Protein AF-A6JDH1-F1 (afdb_monomer_lite)

Structure (mmCIF, N/CA/C/O backbone):
data_AF-A6JDH1-F1
#
_entry.id   AF-A6JDH1-F1
#
loop_
_atom_site.group_PDB
_atom_site.id
_atom_site.type_symbol
_atom_site.label_atom_id
_atom_site.label_alt_id
_atom_site.label_comp_id
_atom_site.label_asym_id
_atom_site.label_entity_id
_atom_site.label_seq_id
_atom_site.pdbx_PDB_ins_code
_atom_site.Cartn_x
_atom_site.Cartn_y
_atom_site.Cartn_z
_atom_site.occupancy
_atom_site.B_iso_or_equiv
_atom_site.auth_seq_id
_atom_site.auth_comp_id
_atom_site.auth_asym_id
_atom_site.auth_atom_id
_atom_site.pdbx_PDB_model_num
ATOM 1 N N . MET A 1 1 ? -2.368 16.681 1.875 1.00 70.62 1 MET A N 1
ATOM 2 C CA . MET A 1 1 ? -1.410 15.557 1.966 1.00 70.62 1 MET A CA 1
ATOM 3 C C . MET A 1 1 ? -1.008 15.035 0.598 1.00 70.62 1 MET A C 1
ATOM 5 O O . MET A 1 1 ? 0.155 15.191 0.269 1.00 70.62 1 MET A O 1
ATOM 9 N N . ILE A 1 2 ? -1.927 14.543 -0.243 1.00 81.00 2 ILE A N 1
ATOM 10 C CA . ILE A 1 2 ? -1.585 14.059 -1.602 1.00 81.00 2 ILE A CA 1
ATOM 11 C C . ILE A 1 2 ? -0.862 15.125 -2.448 1.00 81.00 2 ILE A C 1
ATOM 13 O O . ILE A 1 2 ? 0.152 14.837 -3.066 1.00 81.00 2 ILE A O 1
ATOM 17 N N . PHE A 1 3 ? -1.309 16.383 -2.405 1.00 79.69 3 PHE A N 1
ATOM 18 C CA . PHE A 1 3 ? -0.643 17.476 -3.132 1.00 79.69 3 PHE A CA 1
ATOM 19 C C . PHE A 1 3 ? 0.746 17.861 -2.590 1.00 79.69 3 PHE A C 1
ATOM 21 O O . PHE A 1 3 ? 1.489 18.536 -3.288 1.00 79.69 3 PHE A O 1
ATOM 28 N N . LEU A 1 4 ? 1.087 17.466 -1.357 1.00 76.81 4 LEU A N 1
ATOM 29 C CA . LEU A 1 4 ? 2.353 17.825 -0.702 1.00 76.81 4 LEU A CA 1
ATOM 30 C C . LEU A 1 4 ? 3.380 16.684 -0.756 1.00 76.81 4 LEU A C 1
ATOM 32 O O . LEU A 1 4 ? 4.558 16.936 -0.961 1.00 76.81 4 LEU A O 1
ATOM 36 N N . GLN A 1 5 ? 2.931 15.442 -0.555 1.00 76.25 5 GLN A N 1
ATOM 37 C CA . GLN A 1 5 ? 3.774 14.241 -0.457 1.00 76.25 5 GLN A CA 1
ATOM 38 C C . GLN A 1 5 ? 3.617 13.291 -1.660 1.00 76.25 5 GLN A C 1
ATOM 40 O O . GLN A 1 5 ? 4.245 12.240 -1.693 1.00 76.25 5 GLN A O 1
ATOM 45 N N . GLY A 1 6 ? 2.782 13.633 -2.645 1.00 85.38 6 GLY A N 1
ATOM 46 C CA . GLY A 1 6 ? 2.552 12.816 -3.836 1.00 85.38 6 GLY A CA 1
ATOM 47 C C . GLY A 1 6 ? 1.574 11.654 -3.628 1.00 85.38 6 GLY A C 1
ATOM 48 O O . GLY A 1 6 ? 0.842 11.572 -2.636 1.00 85.38 6 GLY A O 1
ATOM 49 N N . SER A 1 7 ? 1.538 10.748 -4.608 1.00 87.75 7 SER A N 1
ATOM 50 C CA . SER A 1 7 ? 0.637 9.585 -4.644 1.00 87.75 7 SER A CA 1
ATOM 51 C C . SER A 1 7 ? 0.982 8.507 -3.613 1.00 87.75 7 SER A C 1
ATOM 53 O O . SER A 1 7 ? 0.115 7.709 -3.263 1.00 87.75 7 SER A O 1
ATOM 55 N N . GLU A 1 8 ? 2.196 8.512 -3.056 1.00 87.62 8 GLU A N 1
ATOM 56 C CA . GLU A 1 8 ? 2.633 7.569 -2.016 1.00 87.62 8 GLU A CA 1
ATOM 57 C C . GLU A 1 8 ? 1.745 7.602 -0.766 1.00 87.62 8 GLU A C 1
ATOM 59 O O . GLU A 1 8 ? 1.592 6.600 -0.065 1.00 87.62 8 GLU A O 1
ATOM 64 N N . VAL A 1 9 ? 1.093 8.740 -0.509 1.00 90.56 9 VAL A N 1
ATOM 65 C CA . VAL A 1 9 ? 0.133 8.906 0.590 1.00 90.56 9 VAL A CA 1
ATOM 66 C C . VAL A 1 9 ? -1.006 7.887 0.505 1.00 90.56 9 VAL A C 1
ATOM 68 O O . VAL A 1 9 ? -1.513 7.473 1.543 1.00 90.56 9 VAL A O 1
ATOM 71 N N . ILE A 1 10 ? -1.382 7.431 -0.694 1.00 91.69 10 ILE A N 1
ATOM 72 C CA . ILE A 1 10 ? -2.413 6.398 -0.878 1.00 91.69 10 ILE A CA 1
ATOM 73 C C . ILE A 1 10 ? -1.990 5.101 -0.180 1.00 91.69 10 ILE A C 1
ATOM 75 O O . ILE A 1 10 ? -2.763 4.544 0.602 1.00 91.69 10 ILE A O 1
ATOM 79 N N . PHE A 1 11 ? -0.748 4.657 -0.394 1.00 93.31 11 PHE A N 1
ATOM 80 C CA . PHE A 1 11 ? -0.203 3.478 0.279 1.00 93.31 11 PHE A CA 1
ATOM 81 C C . PHE A 1 11 ? -0.120 3.690 1.784 1.00 93.31 11 PHE A C 1
ATOM 83 O O . PHE A 1 11 ? -0.471 2.795 2.552 1.00 93.31 11 PHE A O 1
ATOM 90 N N . LYS A 1 12 ? 0.275 4.891 2.220 1.00 93.06 12 LYS A N 1
ATOM 91 C CA . LYS A 1 12 ? 0.346 5.204 3.648 1.00 93.06 12 LYS A CA 1
ATOM 92 C C . LYS A 1 12 ? -1.024 5.105 4.324 1.00 93.06 12 LYS A C 1
ATOM 94 O O . LYS A 1 12 ? -1.164 4.467 5.365 1.00 93.06 12 LYS A O 1
ATOM 99 N N . VAL A 1 13 ? -2.050 5.701 3.721 1.00 92.44 13 VAL A N 1
ATOM 100 C CA . VAL A 1 13 ? -3.423 5.642 4.238 1.00 92.44 13 VAL A CA 1
ATOM 101 C C . VAL A 1 13 ? -3.921 4.199 4.254 1.00 92.44 13 VAL A C 1
ATOM 103 O O . VAL A 1 13 ? -4.418 3.748 5.284 1.00 92.44 13 VAL A O 1
ATOM 106 N N . ALA A 1 14 ? -3.727 3.448 3.167 1.00 92.19 14 ALA A N 1
ATOM 107 C CA . ALA A 1 14 ? -4.134 2.047 3.096 1.00 92.19 14 ALA A CA 1
ATOM 108 C C . ALA A 1 14 ? -3.475 1.196 4.197 1.00 92.19 14 ALA A C 1
ATOM 110 O O . ALA A 1 14 ? -4.167 0.470 4.912 1.00 92.19 14 ALA A O 1
ATOM 111 N N . LEU A 1 15 ? -2.158 1.330 4.389 1.00 93.00 15 LEU A N 1
ATOM 112 C CA . LEU A 1 15 ? -1.415 0.606 5.424 1.00 93.00 15 LEU A CA 1
ATOM 113 C C . LEU A 1 15 ? -1.850 0.998 6.839 1.00 93.00 15 LEU A C 1
ATOM 115 O O . LEU A 1 15 ? -2.018 0.118 7.682 1.00 93.00 15 LEU A O 1
ATOM 119 N N . SER A 1 16 ? -2.067 2.288 7.111 1.00 93.12 16 SER A N 1
ATOM 120 C CA . SER A 1 16 ? -2.532 2.743 8.427 1.00 93.12 16 SER A CA 1
ATOM 121 C C . SER A 1 16 ? -3.941 2.226 8.738 1.00 93.12 16 SER A C 1
ATOM 123 O O . SER A 1 16 ? -4.181 1.729 9.843 1.00 93.12 16 SER A O 1
ATOM 125 N N . LEU A 1 17 ? -4.859 2.269 7.766 1.00 92.44 17 LEU A N 1
ATOM 126 C CA . LEU A 1 17 ? -6.229 1.778 7.933 1.00 92.44 17 LEU A CA 1
ATOM 127 C C . LEU A 1 17 ? -6.270 0.266 8.172 1.00 92.44 17 LEU A C 1
ATOM 129 O O . LEU A 1 17 ? -6.870 -0.182 9.153 1.00 92.44 17 LEU A O 1
ATOM 133 N N . LEU A 1 18 ? -5.592 -0.509 7.320 1.00 92.06 18 LEU A N 1
ATOM 134 C CA . LEU A 1 18 ? -5.505 -1.965 7.454 1.00 92.06 18 LEU A CA 1
ATOM 135 C C . LEU A 1 18 ? -4.767 -2.367 8.734 1.00 92.06 18 LEU A C 1
ATOM 137 O O . LEU A 1 18 ? -5.196 -3.283 9.429 1.00 92.06 18 LEU A O 1
ATOM 141 N N . GLY A 1 19 ? -3.692 -1.659 9.089 1.00 90.75 19 GLY A N 1
ATOM 142 C CA . GLY A 1 19 ? -2.940 -1.893 10.320 1.00 90.75 19 GLY A CA 1
ATOM 143 C C . GLY A 1 19 ? -3.771 -1.633 11.575 1.00 90.75 19 GLY A C 1
ATOM 144 O O . GLY A 1 19 ? -3.746 -2.440 12.503 1.00 90.75 19 GLY A O 1
ATOM 145 N N . SER A 1 20 ? -4.560 -0.556 11.581 1.00 89.44 20 SER A N 1
ATOM 146 C CA . SER A 1 20 ? -5.433 -0.200 12.709 1.00 89.44 20 SER A CA 1
ATOM 147 C C . SER A 1 20 ? -6.563 -1.210 12.917 1.00 89.44 20 SER A C 1
ATOM 149 O O . SER A 1 20 ? -6.934 -1.484 14.056 1.00 89.44 20 SER A O 1
ATOM 151 N N . HIS A 1 21 ? -7.075 -1.802 11.833 1.00 89.81 21 HIS A N 1
ATOM 152 C CA . HIS A 1 21 ? -8.174 -2.773 11.872 1.00 89.81 21 HIS A CA 1
ATOM 153 C C . HIS A 1 21 ? -7.705 -4.230 11.798 1.00 89.81 21 HIS A C 1
ATOM 155 O O . HIS A 1 21 ? -8.535 -5.137 11.802 1.00 89.81 21 HIS A O 1
ATOM 161 N N . LYS A 1 22 ? -6.391 -4.482 11.784 1.00 90.62 22 LYS A N 1
ATOM 162 C CA . LYS A 1 22 ? -5.803 -5.825 11.680 1.00 90.62 22 LYS A CA 1
ATOM 163 C C . LYS A 1 22 ? -6.414 -6.841 12.659 1.00 90.62 22 LYS A C 1
ATOM 165 O O . LYS A 1 22 ? -6.729 -7.939 12.208 1.00 90.62 22 LYS A O 1
ATOM 170 N N . PRO A 1 23 ? -6.635 -6.525 13.953 1.00 89.00 23 PRO A N 1
ATOM 171 C CA . PRO A 1 23 ? -7.225 -7.488 14.883 1.00 89.00 23 PRO A CA 1
ATOM 172 C C . PRO A 1 23 ? -8.667 -7.865 14.538 1.00 89.00 23 PRO A C 1
ATOM 174 O O . PRO A 1 23 ? -9.071 -8.982 14.824 1.00 89.00 23 PRO A O 1
ATOM 177 N N . LEU A 1 24 ? -9.432 -6.946 13.941 1.00 88.69 24 LEU A N 1
ATOM 178 C CA . LEU A 1 24 ? -10.815 -7.182 13.525 1.00 88.69 24 LEU A CA 1
ATOM 179 C C . LEU A 1 24 ? -10.853 -7.981 12.221 1.00 88.69 24 LEU A C 1
ATOM 181 O O . LEU A 1 24 ? -11.597 -8.944 12.113 1.00 88.69 24 LEU A O 1
ATOM 185 N N . ILE A 1 25 ? -9.973 -7.649 11.272 1.00 90.44 25 ILE A N 1
ATOM 186 C CA . ILE A 1 25 ? -9.840 -8.383 10.007 1.00 90.44 25 ILE A CA 1
ATOM 187 C C . ILE A 1 25 ? -9.473 -9.854 10.263 1.00 90.44 25 ILE A C 1
ATOM 189 O O . ILE A 1 25 ? -10.027 -10.741 9.626 1.00 90.44 25 ILE A O 1
ATOM 193 N N . LEU A 1 26 ? -8.580 -10.125 11.222 1.00 91.06 26 LEU A N 1
ATOM 194 C CA . LEU A 1 26 ? -8.144 -11.486 11.564 1.00 91.06 26 LEU A CA 1
ATOM 195 C C . LEU A 1 26 ? -9.202 -12.333 12.297 1.00 91.06 26 LEU A C 1
ATOM 197 O O . LEU A 1 26 ? -8.974 -13.525 12.479 1.00 91.06 26 LEU A O 1
ATOM 201 N N . GLN A 1 27 ? -10.328 -11.754 12.727 1.00 91.12 27 GLN A N 1
ATOM 202 C CA . GLN A 1 27 ? -11.436 -12.511 13.336 1.00 91.12 27 GLN A CA 1
ATOM 203 C C . GLN A 1 27 ? -12.341 -13.178 12.297 1.00 91.12 27 GLN A C 1
ATOM 205 O O . GLN A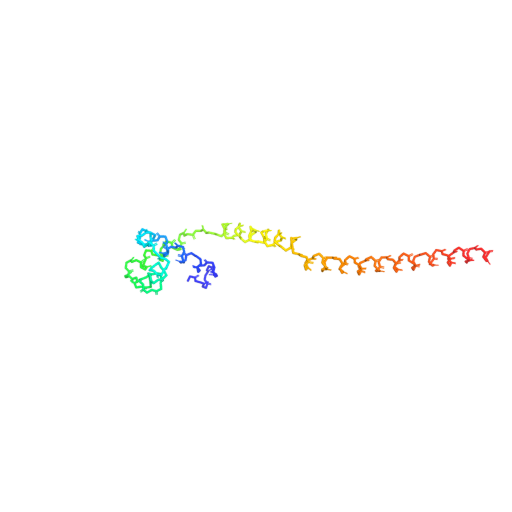 1 27 ? -13.139 -14.047 12.637 1.00 91.12 27 GLN A O 1
ATOM 210 N N . HIS A 1 28 ? -12.239 -12.764 11.039 1.00 90.12 28 HIS A N 1
ATOM 211 C CA . HIS A 1 28 ? -13.042 -13.287 9.949 1.00 90.12 28 HIS A CA 1
ATOM 212 C C . HIS A 1 28 ? -12.397 -14.549 9.357 1.00 90.12 28 HIS A C 1
ATOM 214 O O . HIS A 1 28 ? -11.229 -14.536 8.975 1.00 90.12 28 HIS A O 1
ATOM 220 N N . GLU A 1 29 ? -13.158 -15.643 9.258 1.00 88.31 29 GLU A N 1
ATOM 221 C CA . GLU A 1 29 ? -12.640 -16.959 8.833 1.00 88.31 29 GLU A CA 1
ATOM 222 C C . GLU A 1 29 ? -12.741 -17.213 7.319 1.00 88.31 29 GLU A C 1
ATOM 224 O O . GLU A 1 29 ? -12.151 -18.155 6.791 1.00 88.31 29 GLU A O 1
ATOM 229 N N . ASN A 1 30 ? -13.495 -16.385 6.597 1.00 92.81 30 ASN A N 1
ATOM 230 C CA . ASN A 1 30 ? -13.811 -16.569 5.185 1.00 92.81 30 ASN A CA 1
ATOM 231 C C . ASN A 1 30 ? -13.555 -15.294 4.372 1.00 92.81 30 ASN A C 1
ATOM 233 O O . ASN A 1 30 ? -13.785 -14.175 4.828 1.00 92.81 30 ASN A O 1
ATOM 237 N N . LEU A 1 31 ? -13.118 -15.479 3.119 1.00 92.88 31 LEU A N 1
ATOM 238 C CA . LEU A 1 31 ? -12.779 -14.379 2.210 1.00 92.88 31 LEU A CA 1
ATOM 239 C C . LEU A 1 31 ? -13.944 -13.397 2.028 1.00 92.88 31 LEU A C 1
ATOM 241 O O . LEU A 1 31 ? -13.724 -12.192 1.987 1.00 92.88 31 LEU A O 1
ATOM 245 N N . GLU A 1 32 ? -15.171 -13.909 1.934 1.00 93.25 32 GLU A N 1
ATOM 246 C CA . GLU A 1 32 ? -16.366 -13.085 1.752 1.00 93.25 32 GLU A CA 1
ATOM 247 C C . GLU A 1 32 ? -16.539 -12.074 2.889 1.00 93.25 32 GLU A C 1
ATOM 249 O O . GLU A 1 32 ? -16.684 -10.886 2.614 1.00 93.25 32 GLU A O 1
ATOM 254 N N . THR A 1 33 ? -16.434 -12.503 4.152 1.00 92.38 33 THR A N 1
ATOM 255 C CA . THR A 1 33 ? -16.612 -11.583 5.287 1.00 92.38 33 THR A CA 1
ATOM 256 C C . THR A 1 33 ? -15.418 -10.653 5.474 1.00 92.38 33 THR A C 1
ATOM 258 O O . THR A 1 33 ? -15.610 -9.506 5.867 1.00 92.38 33 THR A O 1
ATOM 261 N N . ILE A 1 34 ? -14.201 -11.084 5.117 1.00 93.62 34 ILE A N 1
ATOM 262 C CA . ILE A 1 34 ? -13.024 -10.201 5.086 1.00 93.62 34 ILE A CA 1
ATOM 263 C C . ILE A 1 34 ? -13.242 -9.067 4.077 1.00 93.62 34 ILE A C 1
ATOM 265 O O . ILE A 1 34 ? -13.026 -7.895 4.390 1.00 93.62 34 ILE A O 1
AT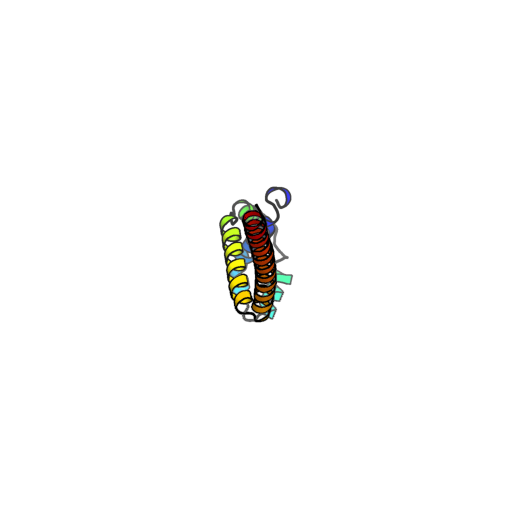OM 269 N N . VAL A 1 35 ? -13.671 -9.403 2.858 1.00 93.44 35 VAL A N 1
ATOM 270 C CA . VAL A 1 35 ? -13.925 -8.414 1.802 1.00 93.44 35 VAL A CA 1
ATOM 271 C C . VAL A 1 35 ? -15.097 -7.511 2.176 1.00 93.44 35 VAL A C 1
ATOM 273 O O . VAL A 1 35 ? -15.014 -6.303 1.955 1.00 93.44 35 VAL A O 1
ATOM 276 N N . ASP A 1 36 ? -16.156 -8.071 2.758 1.00 93.56 36 ASP A N 1
ATOM 277 C CA . ASP A 1 36 ? -17.305 -7.315 3.255 1.00 93.56 36 ASP A CA 1
ATOM 278 C C . ASP A 1 36 ? -16.887 -6.312 4.339 1.00 93.56 36 ASP A C 1
ATOM 280 O O . ASP A 1 36 ? -17.184 -5.123 4.229 1.00 93.56 36 ASP A O 1
ATOM 284 N N . PHE A 1 37 ? -16.073 -6.736 5.310 1.00 91.88 37 PHE A N 1
ATOM 285 C CA . PHE A 1 37 ? -15.526 -5.854 6.338 1.00 91.88 37 PHE A CA 1
ATOM 286 C C . PHE A 1 37 ? -14.695 -4.713 5.736 1.00 91.88 37 PHE A C 1
ATOM 288 O O . PHE A 1 37 ? -14.895 -3.551 6.091 1.00 91.88 37 PHE A O 1
ATOM 295 N N . ILE A 1 38 ? -13.787 -5.016 4.801 1.00 92.62 38 ILE A N 1
ATOM 296 C CA . ILE A 1 38 ? -12.934 -4.004 4.154 1.00 92.62 38 ILE A CA 1
ATOM 297 C C . ILE A 1 38 ? -13.766 -3.016 3.323 1.00 92.62 38 ILE A C 1
ATOM 299 O O . ILE A 1 38 ? -13.424 -1.836 3.254 1.00 92.62 38 ILE A O 1
ATOM 303 N N . LYS A 1 39 ? -14.851 -3.467 2.686 1.00 92.62 39 LYS A N 1
ATOM 304 C CA . LYS A 1 39 ? -15.678 -2.614 1.819 1.00 92.62 39 LYS A CA 1
ATOM 305 C C . LYS A 1 39 ? -16.734 -1.815 2.569 1.00 92.62 39 LYS A C 1
ATOM 307 O O . LYS A 1 39 ? -16.977 -0.674 2.195 1.00 92.62 39 LYS A O 1
ATOM 312 N N . ASN A 1 40 ? -17.361 -2.399 3.585 1.00 90.50 40 ASN A N 1
ATOM 313 C CA . ASN A 1 40 ? -18.555 -1.840 4.215 1.00 90.50 40 ASN A CA 1
ATOM 314 C C . ASN A 1 40 ? -18.296 -1.337 5.634 1.00 90.50 40 ASN A C 1
ATOM 316 O O . ASN A 1 40 ? -18.857 -0.319 6.026 1.00 90.50 40 ASN A O 1
ATOM 320 N N . THR A 1 41 ? -17.426 -1.989 6.404 1.00 87.12 41 THR A N 1
ATOM 321 C CA . THR A 1 41 ? -17.174 -1.613 7.806 1.00 87.12 41 THR A CA 1
ATOM 322 C C . THR A 1 41 ? -15.991 -0.661 7.933 1.00 87.12 41 THR A C 1
ATOM 324 O O . THR A 1 41 ? -16.079 0.345 8.632 1.00 87.12 41 THR A O 1
ATOM 327 N N . LEU A 1 42 ? -14.900 -0.931 7.217 1.00 88.75 42 LEU A N 1
ATOM 328 C CA . LEU A 1 42 ? -13.664 -0.151 7.276 1.00 88.75 42 LEU A CA 1
ATOM 329 C C . LEU A 1 42 ? -13.828 1.320 6.852 1.00 88.75 42 LEU A C 1
ATOM 331 O O . LEU A 1 42 ? -13.163 2.153 7.459 1.00 88.75 42 LEU A O 1
ATOM 335 N N . PRO A 1 43 ? -14.698 1.701 5.890 1.00 88.38 43 PRO A N 1
ATOM 336 C CA . PRO A 1 43 ? -14.929 3.116 5.587 1.00 88.38 43 PRO A CA 1
ATOM 337 C C . PRO A 1 43 ? -15.685 3.874 6.687 1.00 88.38 43 PRO A C 1
ATOM 339 O O . PRO A 1 43 ? -15.596 5.100 6.749 1.00 88.38 43 PRO A O 1
ATOM 342 N N . ASN A 1 44 ? -16.418 3.172 7.560 1.00 87.62 44 ASN A N 1
ATOM 343 C CA . ASN A 1 44 ? -17.247 3.762 8.616 1.00 87.62 44 ASN A CA 1
ATOM 344 C C . ASN A 1 44 ? -16.416 4.106 9.865 1.00 87.62 44 ASN A C 1
ATOM 346 O O . ASN A 1 44 ? -16.676 3.636 10.974 1.00 87.62 44 ASN A O 1
ATOM 350 N N . LEU A 1 45 ? -15.392 4.937 9.676 1.00 84.06 45 LEU A N 1
ATOM 351 C CA . LEU A 1 45 ? -14.459 5.352 10.723 1.00 84.06 45 LEU A CA 1
ATOM 352 C C . LEU A 1 45 ? -15.068 6.462 11.581 1.00 84.06 45 LEU A C 1
ATOM 354 O O . LEU A 1 45 ? -15.570 7.465 11.076 1.00 84.06 45 LEU A O 1
ATOM 358 N N . GLY A 1 46 ? -14.957 6.323 12.901 1.00 88.06 46 GLY A N 1
ATOM 359 C CA . GLY A 1 46 ? -15.261 7.419 13.820 1.00 88.06 46 GLY A CA 1
ATOM 360 C C . GLY A 1 46 ? -14.226 8.547 13.726 1.00 88.06 46 GLY A C 1
ATOM 361 O O . GLY A 1 46 ? -13.064 8.305 13.399 1.00 88.06 46 GLY A O 1
ATOM 362 N N . LEU A 1 47 ? -14.617 9.773 14.096 1.00 88.62 47 LEU A N 1
ATOM 363 C CA . LEU A 1 47 ? -13.756 10.969 14.027 1.00 88.62 47 LEU A CA 1
ATOM 364 C C . LEU A 1 47 ? -12.386 10.776 14.700 1.00 88.62 47 LEU A C 1
ATOM 366 O O . LEU A 1 47 ? -11.359 11.128 14.130 1.00 88.62 47 LEU A O 1
ATOM 370 N N . VAL A 1 48 ? -12.360 10.139 15.874 1.00 88.50 48 VAL A N 1
ATOM 371 C CA . VAL A 1 48 ? -11.122 9.864 16.626 1.00 88.50 48 VAL A CA 1
ATOM 372 C C . VAL A 1 48 ? -10.183 8.922 15.862 1.00 88.50 48 VAL A C 1
ATOM 374 O O . VAL A 1 48 ? -8.964 9.077 15.907 1.00 88.50 48 VAL A O 1
ATOM 377 N N . GLN A 1 49 ? -10.733 7.939 15.143 1.00 86.88 49 GLN A N 1
ATOM 378 C CA . GLN A 1 49 ? -9.925 7.021 14.340 1.00 86.88 49 GLN A CA 1
ATOM 379 C C . GLN A 1 49 ? -9.369 7.722 13.104 1.00 86.88 49 GLN A C 1
ATOM 381 O O . GLN A 1 49 ? -8.195 7.541 12.796 1.00 86.88 49 GLN A O 1
ATOM 386 N N . MET A 1 50 ? -10.171 8.566 12.447 1.00 89.94 50 MET A N 1
ATOM 387 C CA . MET A 1 50 ? -9.709 9.359 11.305 1.00 89.94 50 MET A CA 1
ATOM 388 C C . MET A 1 50 ? -8.540 10.268 11.690 1.00 89.94 50 MET A C 1
ATOM 390 O O . MET A 1 50 ? -7.533 10.297 10.987 1.00 89.94 50 MET A O 1
ATOM 394 N N . GLU A 1 51 ? -8.639 10.970 12.820 1.00 90.12 51 GLU A N 1
ATOM 395 C CA . GLU A 1 51 ? -7.570 11.847 13.302 1.00 90.12 51 GLU A CA 1
ATOM 396 C C . GLU A 1 51 ? -6.290 11.055 13.607 1.00 90.12 51 GLU A C 1
ATOM 398 O O . GLU A 1 51 ? -5.205 11.418 13.148 1.00 90.12 51 GLU A O 1
ATOM 403 N N . LYS A 1 52 ? -6.421 9.905 14.281 1.00 90.31 52 LYS A N 1
ATOM 404 C CA . LYS A 1 52 ? -5.292 9.004 14.540 1.00 90.31 52 LYS A CA 1
ATOM 405 C C . LYS A 1 52 ? -4.649 8.496 13.245 1.00 90.31 52 LYS A C 1
ATOM 407 O O . LYS A 1 52 ? -3.422 8.468 13.155 1.00 90.31 52 LYS A O 1
ATOM 412 N N . THR A 1 53 ? -5.451 8.126 12.246 1.00 90.62 53 THR A N 1
ATOM 413 C CA . THR A 1 53 ? -4.964 7.706 10.924 1.00 90.62 53 THR A CA 1
ATOM 414 C C . THR A 1 53 ? -4.210 8.835 10.231 1.00 90.62 53 THR A C 1
ATOM 416 O O . THR A 1 53 ? -3.127 8.594 9.708 1.00 90.62 53 THR A O 1
ATOM 419 N N . ILE A 1 54 ? -4.722 10.068 10.253 1.00 90.44 54 ILE A N 1
ATOM 420 C CA . ILE A 1 54 ? -4.046 11.218 9.632 1.00 90.44 54 ILE A CA 1
ATOM 421 C C . ILE A 1 54 ? -2.684 11.465 10.287 1.00 90.44 54 ILE A C 1
ATOM 423 O O . ILE A 1 54 ? -1.688 11.591 9.573 1.00 90.44 54 ILE A O 1
ATOM 427 N N . SER A 1 55 ? -2.623 11.481 11.621 1.00 91.12 55 SER A N 1
ATOM 428 C CA . SER A 1 55 ? -1.369 11.668 12.360 1.00 91.12 55 SER A CA 1
ATOM 429 C C . SER A 1 55 ? -0.363 10.559 12.054 1.00 91.12 55 SER A C 1
ATOM 431 O O . SER A 1 55 ? 0.790 10.835 11.732 1.00 91.12 55 SER A O 1
ATOM 433 N N . GLN A 1 56 ? -0.809 9.300 12.058 1.00 91.31 56 GLN A N 1
ATOM 434 C CA . GLN A 1 56 ? 0.057 8.163 11.757 1.00 91.31 56 GLN A CA 1
ATOM 435 C C . GLN A 1 56 ? 0.576 8.203 10.313 1.00 91.31 56 GLN A C 1
ATOM 437 O O . GLN A 1 56 ? 1.756 7.970 10.076 1.00 91.31 56 GLN A O 1
ATOM 442 N N . VAL A 1 57 ? -0.284 8.521 9.340 1.00 91.62 57 VAL A N 1
ATOM 443 C CA . VAL A 1 57 ? 0.098 8.659 7.924 1.00 91.62 57 VAL A CA 1
ATOM 444 C C . VAL A 1 57 ? 1.143 9.753 7.729 1.00 91.62 57 VAL A C 1
ATOM 446 O O . VAL A 1 57 ? 2.003 9.619 6.857 1.00 91.62 57 VAL A O 1
ATOM 449 N N . PHE A 1 58 ? 1.080 10.816 8.530 1.00 87.75 58 PHE A N 1
ATOM 450 C CA . PHE A 1 58 ? 2.028 11.919 8.455 1.00 87.75 58 PHE A CA 1
ATOM 451 C C . PHE A 1 58 ? 3.433 11.523 8.925 1.00 87.75 58 PHE A C 1
ATOM 453 O O . PHE A 1 58 ? 4.414 11.891 8.282 1.00 87.75 58 PHE A O 1
ATOM 460 N N . GLU A 1 59 ? 3.525 10.744 10.003 1.00 89.19 59 GLU A N 1
ATOM 461 C CA . GLU A 1 59 ? 4.797 10.252 10.554 1.00 89.19 59 GLU A CA 1
ATOM 462 C C . GLU A 1 59 ? 5.369 9.056 9.785 1.00 89.19 59 GLU A C 1
ATOM 464 O O . GLU A 1 59 ? 6.557 8.749 9.887 1.00 89.19 59 GLU A O 1
ATOM 469 N N . MET A 1 60 ? 4.533 8.356 9.021 1.00 90.81 60 MET A N 1
ATOM 470 C CA . MET A 1 60 ? 4.938 7.128 8.358 1.00 90.81 60 MET A CA 1
ATOM 471 C C . MET A 1 60 ? 5.808 7.405 7.126 1.00 90.81 60 MET A C 1
ATOM 473 O O . MET A 1 60 ? 5.390 8.069 6.171 1.00 90.81 60 MET A O 1
ATOM 477 N N . ASP A 1 61 ? 7.009 6.828 7.122 1.00 90.94 61 ASP A N 1
ATOM 478 C CA . ASP A 1 61 ? 7.929 6.822 5.986 1.00 90.94 61 ASP A CA 1
ATOM 479 C C . ASP A 1 61 ? 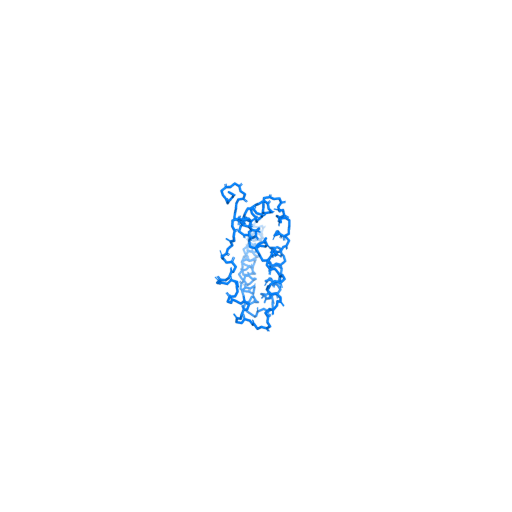8.061 5.405 5.413 1.00 90.94 61 ASP A C 1
ATOM 481 O O . ASP A 1 61 ? 8.446 4.463 6.108 1.00 90.94 61 ASP A O 1
ATOM 485 N N . ILE A 1 62 ? 7.697 5.271 4.139 1.00 92.06 62 ILE A N 1
ATOM 486 C CA . ILE A 1 62 ? 7.727 4.014 3.381 1.00 92.06 62 ILE A CA 1
ATOM 487 C C . ILE A 1 62 ? 8.448 4.166 2.041 1.00 92.06 62 ILE A C 1
ATOM 489 O O . ILE A 1 62 ? 8.394 3.245 1.232 1.00 92.06 62 ILE A O 1
ATOM 493 N N . ALA A 1 63 ? 9.098 5.305 1.775 1.00 89.00 63 ALA A N 1
ATOM 494 C CA . ALA A 1 63 ? 9.647 5.596 0.449 1.00 89.00 63 ALA A CA 1
ATOM 495 C C . ALA A 1 63 ? 10.691 4.548 0.025 1.00 89.00 63 ALA A C 1
ATOM 497 O O . ALA A 1 63 ? 10.642 4.006 -1.078 1.00 89.00 63 ALA A O 1
ATOM 498 N N . LYS A 1 64 ? 11.592 4.179 0.946 1.00 92.12 64 LYS A N 1
ATOM 499 C CA . LYS A 1 64 ? 12.624 3.159 0.697 1.00 92.12 64 LYS A CA 1
ATOM 500 C C . LYS A 1 64 ? 12.028 1.769 0.485 1.00 92.12 64 LYS A C 1
ATOM 502 O O . LYS A 1 64 ? 12.501 1.022 -0.363 1.00 92.12 64 LYS A O 1
ATOM 507 N N . GLN A 1 65 ? 11.006 1.420 1.260 1.00 92.75 65 GLN A N 1
ATOM 508 C CA . GLN A 1 65 ? 10.322 0.135 1.161 1.00 92.75 65 GLN A CA 1
ATOM 509 C C . GLN A 1 65 ? 9.561 0.036 -0.160 1.00 92.75 65 GLN A C 1
ATOM 511 O O . GLN A 1 65 ? 9.626 -0.996 -0.815 1.00 92.75 65 GLN A O 1
ATOM 516 N N . LEU A 1 66 ? 8.893 1.113 -0.580 1.00 92.75 66 LEU A N 1
ATOM 517 C CA . LEU A 1 66 ? 8.176 1.156 -1.850 1.00 92.75 66 LEU A CA 1
ATOM 518 C C . LEU A 1 66 ? 9.140 0.992 -3.030 1.00 92.75 66 LEU A C 1
ATOM 520 O O . LEU A 1 66 ? 8.868 0.192 -3.918 1.00 92.75 66 LEU A O 1
ATOM 524 N N . GLN A 1 67 ? 10.295 1.661 -2.986 1.00 91.56 67 GLN A N 1
ATOM 525 C CA . GLN A 1 67 ? 11.344 1.491 -3.992 1.00 91.56 67 GLN A CA 1
ATOM 526 C C . GLN A 1 67 ? 11.898 0.057 -4.010 1.00 91.56 67 GLN A C 1
ATOM 528 O O . GLN A 1 67 ? 12.116 -0.506 -5.079 1.00 91.56 67 GLN A O 1
ATOM 533 N N . ALA A 1 68 ? 12.111 -0.558 -2.843 1.00 93.81 68 ALA A N 1
ATOM 534 C CA . ALA A 1 68 ? 12.560 -1.947 -2.769 1.00 93.81 68 ALA A CA 1
ATOM 535 C C . ALA A 1 68 ? 11.530 -2.911 -3.383 1.00 93.81 68 ALA A C 1
ATOM 537 O O . ALA A 1 68 ? 11.906 -3.768 -4.180 1.00 93.81 68 ALA A O 1
ATOM 538 N N . TYR A 1 69 ? 10.242 -2.728 -3.075 1.00 94.06 69 TYR A N 1
ATOM 539 C CA . TYR A 1 69 ? 9.162 -3.531 -3.654 1.00 94.06 69 TYR A CA 1
ATOM 540 C C . TYR A 1 69 ? 8.986 -3.299 -5.154 1.00 94.06 69 TYR A C 1
ATOM 542 O O . TYR A 1 69 ? 8.667 -4.234 -5.882 1.00 94.06 69 TYR A O 1
ATOM 550 N N . GLU A 1 70 ? 9.211 -2.078 -5.638 1.00 90.75 70 GLU A N 1
ATOM 551 C CA . GLU A 1 70 ? 9.210 -1.783 -7.069 1.00 90.75 70 GLU A CA 1
ATOM 552 C C . GLU A 1 70 ? 10.322 -2.555 -7.784 1.00 90.75 70 GLU A C 1
ATOM 554 O O . GLU A 1 70 ? 10.060 -3.202 -8.797 1.00 90.75 70 GLU A O 1
ATOM 559 N N . VAL A 1 71 ? 11.547 -2.535 -7.251 1.00 94.25 71 VAL A N 1
ATOM 560 C CA . VAL A 1 71 ? 12.667 -3.296 -7.823 1.00 94.25 71 VAL A CA 1
ATOM 561 C C . VAL A 1 71 ? 12.375 -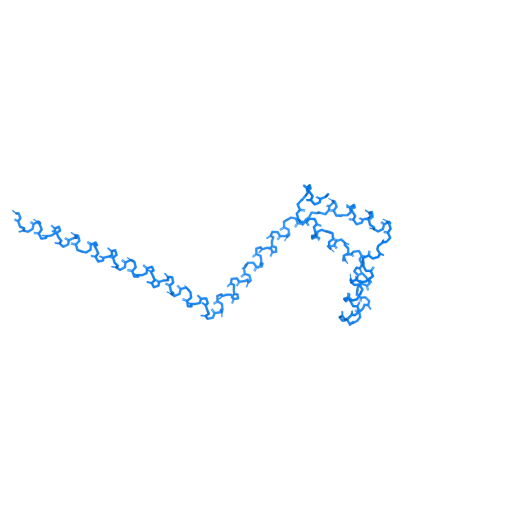4.797 -7.788 1.00 94.25 71 VAL A C 1
ATOM 563 O O . VAL A 1 71 ? 12.532 -5.464 -8.806 1.00 94.25 71 VAL A O 1
ATOM 566 N N . GLU A 1 72 ? 11.899 -5.324 -6.658 1.00 93.00 72 GLU A N 1
ATOM 567 C CA . GLU A 1 72 ? 11.542 -6.742 -6.513 1.00 93.00 72 GLU A CA 1
ATOM 568 C C . GLU A 1 72 ? 10.468 -7.170 -7.522 1.00 93.00 72 GLU A C 1
ATOM 570 O O . GLU A 1 72 ? 10.600 -8.205 -8.173 1.00 93.00 72 GLU A O 1
ATOM 575 N N . TYR A 1 73 ? 9.437 -6.345 -7.715 1.00 91.31 73 TYR A N 1
ATOM 576 C CA . TYR A 1 73 ? 8.389 -6.605 -8.697 1.00 91.31 73 TYR A CA 1
ATOM 577 C C . TYR A 1 73 ? 8.935 -6.686 -10.129 1.00 91.31 73 TYR A C 1
ATOM 579 O O . TYR A 1 73 ? 8.542 -7.581 -10.878 1.00 91.31 73 TYR A O 1
ATOM 587 N N . HIS A 1 74 ? 9.850 -5.787 -10.510 1.00 88.44 74 HIS A N 1
ATOM 588 C CA . HIS A 1 74 ? 10.476 -5.821 -11.835 1.00 88.44 74 HIS A CA 1
ATOM 589 C C . HIS A 1 74 ? 11.363 -7.056 -12.017 1.00 88.44 74 HIS A C 1
ATOM 591 O O . HIS A 1 74 ? 11.273 -7.702 -13.057 1.00 88.44 74 HIS A O 1
ATOM 597 N N . VAL A 1 75 ? 12.145 -7.435 -11.002 1.00 90.62 75 VAL A N 1
ATOM 598 C CA . VAL A 1 75 ? 12.970 -8.655 -11.043 1.00 90.62 75 VAL A CA 1
ATOM 599 C C . VAL A 1 75 ? 12.094 -9.897 -11.238 1.00 90.62 75 VAL A C 1
ATOM 601 O O . VAL A 1 75 ? 12.354 -10.698 -12.132 1.00 90.62 75 VAL A O 1
ATOM 604 N N . LEU A 1 76 ? 11.007 -10.030 -10.470 1.00 87.19 76 LEU A N 1
ATOM 605 C CA . LEU A 1 76 ? 10.078 -11.158 -10.602 1.00 87.19 76 LEU A CA 1
ATOM 606 C C . LEU A 1 76 ? 9.379 -11.185 -11.970 1.00 87.19 76 LEU A C 1
ATOM 608 O O . LEU A 1 76 ? 9.154 -12.260 -12.527 1.00 87.19 76 LEU A O 1
ATOM 612 N N . GLN A 1 77 ? 9.032 -10.019 -12.524 1.00 81.00 77 GLN A N 1
ATOM 613 C CA . GLN A 1 77 ? 8.498 -9.935 -13.885 1.00 81.00 77 GLN A CA 1
ATOM 614 C C . GLN A 1 77 ? 9.511 -10.407 -14.926 1.00 81.00 77 GLN A C 1
ATOM 616 O O . GLN A 1 77 ? 9.139 -11.172 -15.813 1.00 81.00 77 GLN A O 1
ATOM 621 N N . GLU A 1 78 ? 10.766 -9.973 -14.825 1.00 80.06 78 GLU A N 1
ATOM 622 C CA . GLU A 1 78 ? 11.825 -10.386 -15.746 1.00 80.06 78 GLU A CA 1
ATOM 623 C C . GLU A 1 78 ? 12.049 -11.902 -15.694 1.00 80.06 78 GLU A C 1
ATOM 625 O O . GLU A 1 78 ? 12.090 -12.531 -16.748 1.00 80.06 78 GLU A O 1
ATOM 630 N N . GLU A 1 79 ? 12.065 -12.521 -14.510 1.00 77.56 79 GLU A N 1
ATOM 631 C CA . GLU A 1 79 ? 12.188 -13.982 -14.363 1.00 77.56 79 GLU A CA 1
ATOM 632 C C . GLU A 1 79 ? 11.010 -14.757 -14.996 1.00 77.56 79 GLU A C 1
ATOM 634 O O . GLU A 1 79 ? 11.189 -15.797 -15.643 1.00 77.56 79 GLU A O 1
ATOM 639 N N . LEU A 1 80 ? 9.782 -14.250 -14.847 1.00 71.75 80 LEU A N 1
ATOM 640 C CA . LEU A 1 80 ? 8.578 -14.835 -15.456 1.00 71.75 80 LEU A CA 1
ATOM 641 C C . LEU A 1 80 ? 8.529 -14.639 -16.979 1.00 71.75 80 LEU A C 1
ATOM 643 O O . LEU A 1 80 ? 8.004 -15.486 -17.704 1.00 71.75 80 LEU A O 1
ATOM 647 N N . ILE A 1 81 ? 9.057 -13.523 -17.480 1.00 60.62 81 ILE A N 1
ATOM 648 C CA . ILE A 1 81 ? 9.098 -13.221 -18.913 1.00 60.62 81 ILE A CA 1
ATOM 649 C C . ILE A 1 81 ? 10.225 -14.006 -19.593 1.00 60.62 81 ILE A C 1
ATOM 651 O O . ILE A 1 81 ? 9.982 -14.569 -20.658 1.00 60.62 81 ILE A O 1
ATOM 655 N N . ASP A 1 82 ? 11.401 -14.139 -18.977 1.00 55.47 82 ASP A N 1
ATOM 656 C CA . ASP A 1 82 ? 12.494 -14.990 -19.479 1.00 55.47 82 ASP A CA 1
ATOM 657 C C . ASP A 1 82 ? 12.138 -16.489 -19.474 1.00 55.47 82 ASP A C 1
ATOM 659 O O . ASP A 1 82 ? 12.746 -17.269 -20.201 1.00 55.47 82 ASP A O 1
ATOM 663 N N . SER A 1 83 ? 11.120 -16.907 -18.716 1.00 53.56 83 SER A N 1
ATOM 664 C CA . SER A 1 83 ? 10.563 -18.269 -18.782 1.00 53.56 83 SER A CA 1
ATOM 665 C C . SER A 1 83 ? 9.408 -18.427 -19.783 1.00 53.56 83 SER A C 1
ATOM 667 O O . SER A 1 83 ? 8.904 -19.539 -19.972 1.00 53.56 83 SER A O 1
ATOM 669 N N . SER A 1 84 ? 8.991 -17.349 -20.458 1.00 56.03 84 SER A N 1
ATOM 670 C CA . SER A 1 84 ? 7.923 -17.378 -21.458 1.00 56.03 84 SER A CA 1
ATOM 671 C C . SER A 1 84 ? 8.477 -17.557 -22.880 1.00 56.03 84 SER A C 1
ATOM 673 O O . SER A 1 84 ? 9.256 -16.722 -23.344 1.00 56.03 84 SER A O 1
ATOM 675 N N . PRO A 1 85 ? 7.998 -18.549 -23.658 1.00 57.84 85 PRO A N 1
ATOM 676 C CA . PRO A 1 85 ? 8.464 -18.789 -25.031 1.00 57.84 85 PRO A CA 1
ATOM 677 C C . PRO A 1 85 ? 8.192 -17.617 -25.998 1.00 57.84 85 PRO A C 1
ATOM 679 O O . PRO A 1 85 ? 8.777 -17.544 -27.078 1.00 57.84 85 PRO A O 1
ATOM 682 N N . LEU A 1 86 ? 7.318 -16.671 -25.628 1.00 56.22 86 LEU A N 1
ATOM 683 C CA . LEU A 1 86 ? 7.081 -15.445 -26.399 1.00 56.22 86 LEU A CA 1
ATOM 684 C C . LEU A 1 86 ? 8.235 -14.434 -26.273 1.00 56.22 86 LEU A C 1
ATOM 686 O O . LEU A 1 86 ? 8.511 -13.716 -27.236 1.00 56.22 86 LEU A O 1
ATOM 690 N N . SER A 1 87 ? 8.915 -14.394 -25.122 1.00 57.78 87 SER A N 1
ATOM 691 C CA . SER A 1 87 ? 10.092 -13.541 -24.894 1.00 57.78 87 SER A CA 1
ATOM 692 C C . SER A 1 87 ? 11.288 -14.025 -25.712 1.00 57.78 87 SER A C 1
ATOM 694 O O . SER A 1 87 ? 11.955 -13.224 -26.370 1.00 57.78 87 SER A O 1
ATOM 696 N N . ASP A 1 88 ? 11.487 -15.345 -25.776 1.00 60.81 88 ASP A N 1
ATOM 697 C CA . ASP A 1 88 ? 12.536 -15.963 -26.589 1.00 60.81 88 ASP A CA 1
ATOM 698 C C . ASP A 1 88 ? 12.404 -15.600 -28.071 1.00 60.81 88 ASP A C 1
ATOM 700 O O . ASP A 1 88 ? 13.389 -15.209 -28.697 1.00 60.81 88 ASP A O 1
ATOM 704 N N . ASN A 1 89 ? 11.186 -15.626 -28.625 1.00 63.31 89 ASN A N 1
ATOM 705 C CA . ASN A 1 89 ? 10.947 -15.193 -30.005 1.00 63.31 89 ASN A CA 1
ATOM 706 C C . ASN A 1 89 ? 11.257 -13.703 -30.213 1.00 63.31 89 ASN A C 1
ATOM 708 O O . ASN A 1 89 ? 11.908 -13.343 -31.191 1.00 63.31 89 ASN A O 1
ATOM 712 N N . GLN A 1 90 ? 10.862 -12.824 -29.287 1.00 67.94 90 GLN A N 1
ATOM 713 C CA . GLN A 1 90 ? 11.173 -11.392 -29.393 1.00 67.94 90 GLN A CA 1
ATOM 714 C C . GLN A 1 90 ? 12.676 -11.105 -29.262 1.00 67.94 90 GLN A C 1
ATOM 716 O O . GLN A 1 90 ? 13.206 -10.199 -29.917 1.00 67.94 90 GLN A O 1
ATOM 721 N N . ARG A 1 91 ? 13.378 -11.863 -28.418 1.00 69.94 91 ARG A N 1
ATOM 722 C CA . ARG A 1 91 ? 14.831 -11.785 -28.251 1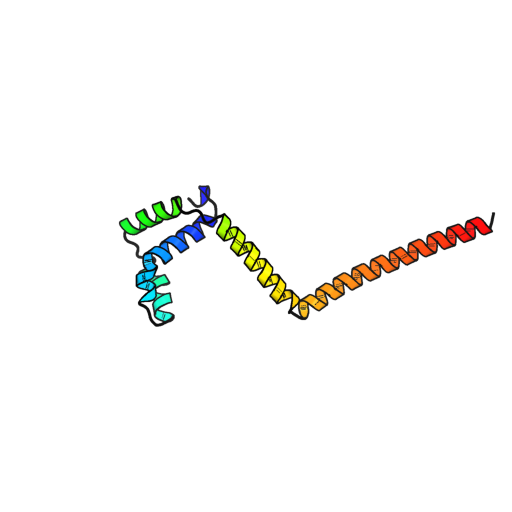.00 69.94 91 ARG A CA 1
ATOM 723 C C . ARG A 1 91 ? 15.555 -12.314 -29.488 1.00 69.94 91 ARG A C 1
ATOM 725 O O . ARG A 1 91 ? 16.506 -11.680 -29.947 1.00 69.94 91 ARG A O 1
ATOM 732 N N . MET A 1 92 ? 15.075 -13.414 -30.059 1.00 73.38 92 MET A N 1
ATOM 733 C CA . MET A 1 92 ? 15.580 -13.999 -31.299 1.00 73.38 92 MET A CA 1
ATOM 734 C C . MET A 1 92 ? 15.394 -13.048 -32.487 1.00 73.38 92 MET A C 1
ATOM 736 O O . MET A 1 92 ? 16.366 -12.791 -33.191 1.00 73.38 92 MET A O 1
ATOM 740 N N . ASP A 1 93 ? 14.232 -12.404 -32.628 1.00 77.06 93 ASP A N 1
ATOM 741 C CA . ASP A 1 93 ? 13.977 -11.398 -33.672 1.00 77.06 93 ASP A CA 1
ATOM 742 C C . ASP A 1 93 ? 14.921 -10.189 -33.569 1.00 77.06 93 ASP A C 1
ATOM 744 O O . ASP A 1 93 ? 15.421 -9.665 -34.572 1.00 77.06 93 ASP A O 1
ATOM 748 N N . LYS A 1 94 ? 15.188 -9.712 -32.344 1.00 81.94 94 LYS A N 1
ATOM 749 C CA . LYS A 1 94 ? 16.149 -8.620 -32.110 1.00 81.94 94 LYS A CA 1
ATOM 750 C C . LYS A 1 94 ? 17.574 -9.048 -32.467 1.00 81.94 94 LYS A C 1
ATOM 752 O O . LYS A 1 94 ? 18.308 -8.272 -33.091 1.00 81.94 94 LYS A O 1
ATOM 757 N N . LEU A 1 95 ? 17.963 -10.267 -32.094 1.00 82.00 95 LEU A N 1
ATOM 758 C CA . LEU A 1 95 ? 19.275 -10.826 -32.419 1.00 82.00 95 LEU A CA 1
ATOM 759 C C . LEU A 1 95 ? 19.435 -11.039 -33.926 1.00 82.00 95 LEU A C 1
ATOM 761 O O . LEU A 1 95 ? 20.483 -10.692 -34.464 1.00 82.00 95 LEU A O 1
ATOM 765 N N . GLU A 1 96 ? 18.407 -11.518 -34.624 1.00 83.69 96 GLU A N 1
ATOM 766 C CA . GLU A 1 96 ? 18.431 -11.737 -36.072 1.00 83.69 96 GLU A CA 1
ATOM 767 C C . GLU A 1 96 ? 18.551 -10.415 -36.840 1.00 83.69 96 GLU A C 1
ATOM 769 O O . GLU A 1 96 ? 19.409 -10.287 -37.718 1.00 83.69 96 GLU A O 1
ATOM 774 N N . LYS A 1 97 ? 17.796 -9.379 -36.445 1.00 86.62 97 LYS A N 1
ATOM 775 C CA . LYS A 1 97 ? 17.941 -8.028 -37.019 1.00 86.62 97 LYS A CA 1
ATOM 776 C C . LYS A 1 97 ? 19.342 -7.461 -36.807 1.00 86.62 97 LYS A C 1
ATOM 778 O O . LYS A 1 97 ? 19.935 -6.910 -37.736 1.00 86.62 97 LYS A O 1
ATOM 783 N N . THR A 1 98 ? 19.889 -7.619 -35.603 1.00 86.62 98 THR A N 1
ATOM 784 C CA . THR A 1 98 ? 21.241 -7.135 -35.284 1.00 86.62 98 THR A CA 1
ATOM 785 C C . THR A 1 98 ? 22.298 -7.902 -36.078 1.00 86.62 98 THR A C 1
ATOM 787 O O . THR A 1 98 ? 23.190 -7.292 -36.665 1.00 86.62 98 THR A O 1
ATOM 790 N N . ASN A 1 99 ? 22.169 -9.227 -36.177 1.00 88.06 99 ASN A N 1
ATOM 791 C CA . ASN A 1 99 ? 23.083 -10.081 -36.934 1.00 88.06 99 ASN A CA 1
ATOM 792 C C . ASN A 1 99 ? 23.026 -9.769 -38.435 1.00 88.06 99 ASN A C 1
ATOM 794 O O . ASN A 1 99 ? 24.064 -9.617 -39.073 1.00 88.06 99 ASN A O 1
ATOM 798 N N . SER A 1 100 ? 21.828 -9.573 -38.990 1.00 88.44 100 SER A N 1
ATOM 799 C CA . SER A 1 100 ? 21.657 -9.161 -40.384 1.00 88.44 100 SER A CA 1
ATOM 800 C C . SER A 1 100 ? 22.305 -7.802 -40.661 1.00 88.44 100 SER A C 1
ATOM 802 O O . SER A 1 100 ? 22.944 -7.636 -41.700 1.00 88.44 100 SER A O 1
ATOM 804 N N . SER A 1 101 ? 22.170 -6.839 -39.745 1.00 90.56 101 SER A N 1
ATOM 805 C CA . SER A 1 101 ? 22.816 -5.528 -39.871 1.00 90.56 101 SER A CA 1
ATOM 806 C C . SER A 1 101 ? 24.345 -5.645 -39.827 1.00 90.56 101 SER A C 1
ATOM 808 O O . SER A 1 101 ? 25.034 -5.126 -40.705 1.00 90.56 101 SER A O 1
ATOM 810 N N . LEU A 1 102 ? 24.881 -6.413 -38.873 1.00 89.56 102 LEU A N 1
ATOM 811 C CA . LEU A 1 102 ? 26.321 -6.665 -38.747 1.00 89.56 102 LEU A CA 1
ATOM 812 C C . LEU A 1 102 ? 26.897 -7.433 -39.940 1.00 89.56 102 LEU A C 1
ATOM 814 O O . LEU A 1 102 ? 28.021 -7.163 -40.359 1.00 89.56 102 LEU A O 1
ATOM 818 N N . ARG A 1 103 ? 26.145 -8.381 -40.507 1.00 89.94 103 ARG A N 1
ATOM 819 C CA . ARG A 1 103 ? 26.529 -9.096 -41.731 1.00 89.94 103 ARG A CA 1
ATOM 820 C C . ARG A 1 103 ? 26.604 -8.158 -42.922 1.00 89.94 103 ARG A C 1
ATOM 822 O O . ARG A 1 103 ? 27.558 -8.245 -43.686 1.00 89.94 103 ARG A O 1
ATOM 829 N N . LYS A 1 104 ? 25.638 -7.247 -43.051 1.00 90.38 104 LYS A N 1
ATOM 830 C CA . LYS A 1 104 ? 25.652 -6.232 -44.105 1.00 90.38 104 LYS A CA 1
ATOM 831 C C . LYS A 1 104 ? 26.848 -5.291 -43.955 1.00 90.38 104 LYS A C 1
ATOM 833 O O . LYS A 1 104 ? 27.557 -5.070 -44.922 1.00 90.38 104 LYS A O 1
ATOM 838 N N . GLN A 1 105 ? 27.130 -4.822 -42.739 1.00 90.25 105 GLN A N 1
ATOM 839 C CA . GLN A 1 105 ? 28.322 -4.008 -42.477 1.00 90.25 105 GLN A CA 1
ATOM 840 C C . GLN A 1 105 ? 29.625 -4.763 -42.763 1.00 90.25 105 GLN A C 1
ATOM 842 O O . GLN A 1 105 ? 30.539 -4.191 -43.344 1.00 90.25 105 GLN A O 1
ATOM 847 N N . ASN A 1 106 ? 29.717 -6.043 -42.390 1.00 89.50 106 ASN A N 1
ATOM 848 C CA . ASN A 1 106 ? 30.879 -6.868 -42.730 1.00 89.50 106 ASN A CA 1
ATOM 849 C C . ASN A 1 106 ? 31.054 -7.007 -44.242 1.00 89.50 106 ASN A C 1
ATOM 851 O O . ASN A 1 106 ? 32.181 -6.954 -44.723 1.00 89.50 106 ASN A O 1
ATOM 855 N N . LEU A 1 107 ? 29.957 -7.183 -44.982 1.00 90.12 107 LEU A N 1
ATOM 856 C CA . LEU A 1 107 ? 30.002 -7.275 -46.435 1.00 90.12 107 LEU A CA 1
ATOM 857 C C . LEU A 1 107 ? 30.476 -5.957 -47.061 1.00 90.12 107 LEU A C 1
ATOM 859 O O . LEU A 1 107 ? 31.429 -5.980 -47.831 1.00 90.12 107 LEU A O 1
ATOM 863 N N . ASP A 1 108 ? 29.894 -4.823 -46.663 1.00 88.50 108 ASP A N 1
ATOM 864 C CA . ASP A 1 108 ? 30.300 -3.498 -47.152 1.00 88.50 108 ASP A CA 1
ATOM 865 C C . ASP A 1 108 ? 31.788 -3.220 -46.856 1.00 88.50 108 ASP A C 1
ATOM 867 O O . ASP A 1 108 ? 32.513 -2.698 -47.703 1.00 88.50 108 ASP A O 1
ATOM 871 N N . LEU A 1 109 ? 32.277 -3.602 -45.669 1.00 87.31 109 LEU A N 1
ATOM 872 C CA . LEU A 1 109 ? 33.692 -3.463 -45.302 1.00 87.31 109 LEU A CA 1
ATOM 873 C C . LEU A 1 109 ? 34.606 -4.375 -46.136 1.00 87.31 109 LEU A C 1
ATOM 875 O O . LEU A 1 109 ? 35.689 -3.951 -46.540 1.00 87.31 109 LEU A O 1
ATOM 879 N N . LEU A 1 110 ? 34.186 -5.613 -46.415 1.00 86.06 110 LEU A N 1
ATOM 880 C CA . LEU A 1 110 ? 34.931 -6.531 -47.284 1.00 86.06 110 LEU A CA 1
ATOM 881 C C . LEU A 1 110 ? 35.001 -6.014 -48.725 1.00 86.06 110 LEU A C 1
ATOM 883 O O . LEU A 1 110 ? 36.064 -6.092 -49.343 1.00 86.06 110 LEU A O 1
ATOM 887 N N . GLU A 1 111 ? 33.912 -5.447 -49.244 1.00 84.50 111 GLU A N 1
ATOM 888 C CA . GLU A 1 111 ? 33.894 -4.819 -50.566 1.00 84.50 111 GLU A CA 1
ATOM 889 C C . GLU A 1 111 ? 34.829 -3.606 -50.624 1.00 84.50 111 GLU A C 1
ATOM 891 O O . GLU A 1 111 ? 35.611 -3.484 -51.568 1.00 84.50 111 GLU A O 1
ATOM 896 N N . GLN A 1 112 ? 34.828 -2.748 -49.598 1.00 81.62 112 GLN A N 1
ATOM 897 C CA . GLN A 1 112 ? 35.758 -1.616 -49.514 1.00 81.62 112 GLN A CA 1
ATOM 898 C C . GLN A 1 112 ? 37.221 -2.070 -49.537 1.00 81.62 112 GLN A C 1
ATOM 900 O O . GLN A 1 112 ? 38.017 -1.517 -50.297 1.00 81.62 112 GLN A O 1
ATOM 905 N N . LEU A 1 113 ? 37.566 -3.109 -48.773 1.00 77.25 113 LEU A N 1
ATOM 906 C CA . LEU A 1 113 ? 38.913 -3.685 -48.780 1.00 77.25 113 LEU A CA 1
ATOM 907 C C . LEU A 1 113 ? 39.275 -4.267 -50.154 1.00 77.25 113 LEU A C 1
ATOM 909 O O . LEU A 1 113 ? 40.394 -4.078 -50.631 1.00 77.25 113 LEU A O 1
ATOM 913 N N . GLN A 1 114 ? 38.340 -4.946 -50.823 1.00 75.50 114 GLN A N 1
ATOM 914 C CA . GLN A 1 114 ? 38.583 -5.522 -52.145 1.00 75.50 114 GLN A CA 1
ATOM 915 C C . GLN A 1 114 ? 38.782 -4.441 -53.216 1.00 75.50 114 GLN A C 1
ATOM 917 O O . GLN A 1 114 ? 39.689 -4.562 -54.040 1.00 75.50 114 GLN A O 1
ATOM 922 N N . VAL A 1 115 ? 37.996 -3.362 -53.183 1.00 72.19 115 VAL A N 1
ATOM 923 C CA . VAL A 1 115 ? 38.169 -2.202 -54.072 1.00 72.19 115 VAL A CA 1
ATOM 924 C C . VAL A 1 115 ? 39.514 -1.522 -53.820 1.00 72.19 115 VAL A C 1
ATOM 926 O O . VAL A 1 115 ? 40.217 -1.186 -54.773 1.00 72.19 115 VAL A O 1
ATOM 929 N N . GLU A 1 116 ? 39.927 -1.378 -52.560 1.00 68.00 116 GLU A N 1
ATOM 930 C CA . GLU A 1 116 ? 41.230 -0.807 -52.211 1.00 68.00 116 GLU A CA 1
ATOM 931 C C . GLU A 1 116 ? 42.397 -1.679 -52.717 1.00 68.00 116 GLU A C 1
ATOM 933 O O . GLU A 1 116 ? 43.387 -1.162 -53.243 1.00 68.00 116 GLU A O 1
ATOM 938 N N . HIS A 1 117 ? 42.259 -3.007 -52.641 1.00 66.81 117 HIS A N 1
ATOM 939 C CA . HIS A 1 117 ? 43.222 -3.960 -53.198 1.00 66.81 117 HIS A CA 1
ATOM 940 C C . HIS A 1 117 ? 43.275 -3.937 -54.733 1.00 66.81 117 HIS A C 1
ATOM 942 O O . HIS A 1 117 ? 44.368 -3.981 -55.29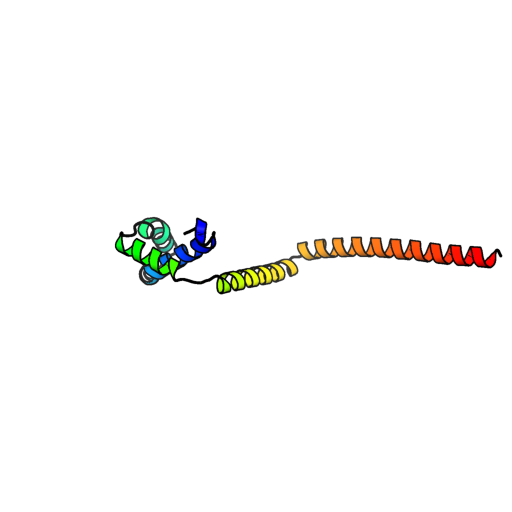9 1.00 66.81 117 HIS A O 1
ATOM 948 N N . ILE A 1 118 ? 42.129 -3.840 -55.413 1.00 65.19 118 ILE A N 1
ATOM 949 C CA . ILE A 1 118 ? 42.066 -3.762 -56.881 1.00 65.19 118 ILE A CA 1
ATOM 950 C C . ILE A 1 118 ? 42.659 -2.434 -57.377 1.00 65.19 118 ILE A C 1
ATOM 952 O O . ILE A 1 118 ? 43.453 -2.437 -58.316 1.00 65.19 118 ILE A O 1
ATOM 956 N N . CYS A 1 119 ? 42.358 -1.311 -56.715 1.00 60.69 119 CYS A N 1
ATOM 957 C CA . CYS A 1 119 ? 42.945 -0.008 -57.043 1.00 60.69 119 CYS A CA 1
ATOM 958 C C . CYS A 1 119 ? 44.463 0.035 -56.802 1.00 60.69 119 CYS A C 1
ATOM 960 O O . CYS A 1 119 ? 45.178 0.645 -57.593 1.00 60.69 119 CYS A O 1
ATOM 962 N N . LYS A 1 120 ? 44.977 -0.643 -55.765 1.00 60.31 120 LYS A N 1
ATOM 963 C CA . LYS A 1 120 ? 46.429 -0.777 -55.534 1.00 60.31 120 LYS A CA 1
ATOM 964 C C . LYS A 1 120 ? 47.141 -1.689 -56.533 1.00 60.31 120 LYS A C 1
ATOM 966 O O . LYS A 1 120 ? 48.329 -1.502 -56.740 1.00 60.31 120 LYS A O 1
ATOM 971 N N . ALA A 1 121 ? 46.458 -2.672 -57.119 1.00 58.41 121 ALA A N 1
ATOM 972 C CA . ALA A 1 121 ? 47.049 -3.570 -58.115 1.00 58.41 121 ALA A CA 1
ATOM 973 C C . ALA A 1 121 ? 47.049 -2.986 -59.543 1.00 58.41 121 ALA A C 1
ATOM 975 O O . ALA A 1 121 ? 47.742 -3.507 -60.413 1.00 58.41 121 ALA A O 1
ATOM 976 N N . ALA A 1 122 ? 46.255 -1.938 -59.790 1.00 52.88 122 ALA A N 1
ATOM 977 C CA . ALA A 1 122 ? 46.129 -1.264 -61.085 1.00 52.88 122 ALA A CA 1
ATOM 978 C C . ALA A 1 122 ? 46.994 0.011 -61.226 1.00 52.88 122 ALA A C 1
ATOM 980 O O . ALA A 1 122 ? 46.947 0.653 -62.276 1.00 52.88 122 ALA A O 1
ATOM 981 N N . SER A 1 123 ? 47.754 0.386 -60.189 1.00 46.88 123 SER A N 1
ATOM 982 C CA . SER A 1 123 ? 48.807 1.423 -60.208 1.00 46.88 123 SER A CA 1
ATOM 983 C C . SER A 1 123 ? 50.185 0.785 -60.108 1.00 46.88 123 SER A C 1
ATOM 985 O O . SER A 1 123 ? 51.119 1.347 -60.718 1.00 46.88 123 SER A O 1
#

Radius of gyration: 30.19 Å; chains: 1; bounding box: 67×37×78 Å

pLDDT: mean 83.77, std 11.57, range [46.88, 94.25]

Organism: Rattus norvegicus (NCBI:txid10116)

Sequence (123 aa):
MIFLQGSEVIFKVALSLLGSHKPLILQHENLETIVDFIKNTLPNLGLVQMEKTISQVFEMDIAKQLQAYEVEYHVLQEELIDSSPLSDNQRMDKLEKTNSSLRKQNLDLLEQLQVEHICKAAS

Foldseek 3Di:
DCVPPNPVLVVLLVCLLCVVCVVVLVVDPDPVVSVVCVPPVSVPDDPVSVVVSVVSSVPDDCPVVVVVVVVVVVVVVVVVLVPDVVNVVVVVVVVVVVVVVVVVVVVVVVVVVVVVVVVVVVD

InterPro domains:
  IPR035969 Rab-GAP-TBC domain superfamily [SSF47923] (1-60)
  IPR050302 Rab GTPase-activating TBC domain-containing protein [PTHR47219] (1-110)

Secondary structure (DSSP, 8-state):
-HHHH-THHHHHHHHHHHHHHHHHHTT--SHHHHHHIIIIITT---HHHHHHHHHHHHH---HHHHHHHHHHHHHHHHHHHHTSHHHHHHHHHHHHHHHHHHHHHHHHHHHHHHHHHHHHH--